Protein AF-F3FXK2-F1 (afdb_monomer_lite)

Sequence (65 aa):
ETKLTVFMVTHDLSEGFNLGTRLLVFDKVRHDPHAPGAYGARITYDIPLNSERRAERAAIDSLLN

Secondary structure (DSSP, 8-state):
----------S-HHHHHHH-SEEEEEEES---SS-TTSS-EEEEEEEE--HHHHHHHHHHHHH--

Radius of gyration: 17.17 Å; chains: 1; bounding box: 38×21×47 Å

Foldseek 3Di:
DDPDDDDDDDPDPVVCQVPHQKDFDWDAPDQDPVCRPPPGTDRPDIGGHDPVVVVVVVVVVVVVD

pLDDT: mean 86.79, std 10.2, range [55.38, 96.44]

Structure (mmCIF, N/CA/C/O backbone):
data_AF-F3FXK2-F1
#
_entry.id   AF-F3FXK2-F1
#
loop_
_atom_site.group_PDB
_atom_site.id
_atom_site.type_symbol
_atom_site.label_atom_id
_atom_site.label_alt_id
_atom_site.label_comp_id
_atom_site.label_asym_id
_atom_site.label_entity_id
_atom_site.label_seq_id
_atom_site.pdbx_PDB_ins_code
_atom_site.Cartn_x
_atom_site.Cartn_y
_atom_site.Cartn_z
_atom_site.occupancy
_atom_site.B_iso_or_equiv
_atom_site.auth_seq_id
_atom_site.auth_comp_id
_atom_site.auth_asym_id
_atom_site.auth_atom_id
_atom_site.pdbx_PDB_model_num
ATOM 1 N N . GLU A 1 1 ? -10.078 11.760 21.314 1.00 59.44 1 GLU A N 1
ATOM 2 C CA . GLU A 1 1 ? -9.104 10.938 20.568 1.00 59.44 1 GLU A CA 1
ATOM 3 C C . GLU A 1 1 ? -8.685 11.656 19.285 1.00 59.44 1 GLU A C 1
ATOM 5 O O . GLU A 1 1 ? -9.529 12.290 18.654 1.00 59.44 1 GLU A O 1
ATOM 10 N N . THR A 1 2 ? -7.398 11.647 18.932 1.00 68.56 2 THR A N 1
ATOM 11 C CA . THR A 1 2 ? -6.868 12.329 17.740 1.00 68.56 2 THR A CA 1
ATOM 12 C C . THR A 1 2 ? -6.993 11.424 16.513 1.00 68.56 2 THR A C 1
ATOM 14 O O . THR A 1 2 ? -6.406 10.349 16.457 1.00 68.56 2 THR A O 1
ATOM 17 N N . LYS A 1 3 ? -7.764 11.858 15.506 1.00 85.50 3 LYS A N 1
ATOM 18 C CA . LYS A 1 3 ? -8.008 11.131 14.242 1.00 85.50 3 LYS A CA 1
ATOM 19 C C . LYS A 1 3 ? -6.784 11.176 13.315 1.00 85.50 3 LYS A C 1
ATOM 21 O O . LYS A 1 3 ? -6.809 11.816 12.266 1.00 85.50 3 LYS A O 1
ATOM 26 N N . LEU A 1 4 ? -5.694 10.541 13.732 1.00 89.75 4 LEU A N 1
ATOM 27 C CA . LEU A 1 4 ? -4.431 10.500 12.998 1.00 89.75 4 LEU A CA 1
ATOM 28 C C . LEU A 1 4 ? -4.439 9.394 11.938 1.00 89.75 4 LEU A C 1
ATOM 30 O O . LEU A 1 4 ? -4.885 8.277 12.180 1.00 89.75 4 LEU A O 1
ATOM 34 N N . THR A 1 5 ? -3.903 9.714 10.761 1.00 89.50 5 THR A N 1
ATOM 35 C CA . THR A 1 5 ? -3.566 8.743 9.714 1.00 89.50 5 THR A CA 1
ATOM 36 C C . THR A 1 5 ? -2.064 8.799 9.496 1.00 89.50 5 THR A C 1
ATOM 38 O O . THR A 1 5 ? -1.516 9.878 9.284 1.00 89.50 5 THR A O 1
ATOM 41 N N . VAL A 1 6 ? -1.403 7.646 9.564 1.00 91.25 6 VAL A N 1
ATOM 42 C CA . VAL A 1 6 ? 0.048 7.533 9.395 1.00 91.25 6 VAL A CA 1
ATOM 43 C C . VAL A 1 6 ? 0.336 6.869 8.058 1.00 91.25 6 VAL A C 1
ATOM 45 O O . VAL A 1 6 ? -0.213 5.810 7.758 1.00 91.25 6 VAL A O 1
ATOM 48 N N . PHE A 1 7 ? 1.213 7.489 7.273 1.00 94.62 7 PHE A N 1
ATOM 49 C CA . PHE A 1 7 ? 1.807 6.877 6.091 1.00 94.62 7 PHE A CA 1
ATOM 50 C C . PHE A 1 7 ? 3.222 6.438 6.443 1.00 94.62 7 PHE A C 1
ATOM 52 O O . PHE A 1 7 ? 4.049 7.255 6.841 1.00 94.62 7 PHE A O 1
ATOM 59 N N . MET A 1 8 ? 3.481 5.144 6.302 1.00 95.50 8 MET A N 1
ATOM 60 C CA . MET A 1 8 ? 4.788 4.542 6.520 1.00 95.50 8 MET A CA 1
ATOM 61 C C . MET A 1 8 ? 5.310 4.015 5.189 1.00 95.50 8 MET A C 1
ATOM 63 O O . MET A 1 8 ? 4.561 3.417 4.418 1.00 95.50 8 MET A O 1
ATOM 67 N N . VAL A 1 9 ? 6.593 4.248 4.930 1.00 96.12 9 VAL A N 1
ATOM 68 C CA . VAL A 1 9 ? 7.293 3.745 3.750 1.00 96.12 9 VAL A CA 1
ATOM 69 C C . VAL A 1 9 ? 8.382 2.811 4.247 1.00 96.12 9 VAL A C 1
ATOM 71 O O . VAL A 1 9 ? 9.252 3.232 5.003 1.00 96.12 9 VAL A O 1
ATOM 74 N N . THR A 1 10 ? 8.314 1.550 3.836 1.00 95.38 10 THR A N 1
ATOM 75 C CA . THR A 1 10 ? 9.302 0.531 4.189 1.00 95.38 10 THR A CA 1
ATOM 76 C C . THR A 1 10 ? 9.606 -0.335 2.974 1.00 95.38 10 THR A C 1
ATOM 78 O O . THR A 1 10 ? 8.772 -0.494 2.080 1.00 95.38 10 THR A O 1
ATOM 81 N N . HIS A 1 11 ? 10.820 -0.876 2.942 1.00 95.81 11 HIS A N 1
ATOM 82 C CA . HIS A 1 11 ? 11.212 -1.911 1.991 1.00 95.81 11 HIS A CA 1
ATOM 83 C C . HIS A 1 11 ? 10.985 -3.329 2.548 1.00 95.81 11 HIS A C 1
ATOM 85 O O . HIS A 1 11 ? 11.147 -4.293 1.804 1.00 95.81 11 HIS A O 1
ATOM 91 N N . ASP A 1 12 ? 10.596 -3.472 3.821 1.00 94.44 12 ASP A N 1
ATOM 92 C CA . ASP A 1 12 ? 10.278 -4.761 4.439 1.00 94.44 12 ASP A CA 1
ATOM 93 C C . ASP A 1 12 ? 8.771 -5.049 4.359 1.00 94.44 12 ASP A C 1
ATOM 95 O O . ASP A 1 12 ? 7.937 -4.378 4.973 1.00 94.44 12 ASP A O 1
ATOM 99 N N . LEU A 1 13 ? 8.411 -6.087 3.603 1.00 91.25 13 LEU A N 1
ATOM 100 C CA . LEU A 1 13 ? 7.022 -6.518 3.477 1.00 91.25 13 LEU A CA 1
ATOM 101 C C . LEU A 1 13 ? 6.451 -7.012 4.810 1.00 91.25 13 LEU A C 1
ATOM 103 O O . LEU A 1 13 ? 5.305 -6.696 5.124 1.00 91.25 13 LEU A O 1
ATOM 107 N N . SER A 1 14 ? 7.227 -7.750 5.606 1.00 91.50 14 SER A N 1
ATOM 108 C CA . SER A 1 14 ? 6.756 -8.315 6.877 1.00 91.50 14 SER A CA 1
ATOM 109 C C . SER A 1 14 ? 6.342 -7.209 7.841 1.00 91.50 14 SER A C 1
ATOM 111 O O . SER A 1 14 ? 5.298 -7.300 8.485 1.00 91.50 14 SER A O 1
ATOM 113 N N . GLU A 1 15 ? 7.123 -6.132 7.906 1.00 91.12 15 GLU A N 1
ATOM 114 C CA . GLU A 1 15 ? 6.779 -4.944 8.687 1.00 91.12 15 GLU A CA 1
ATOM 115 C C . GLU A 1 15 ? 5.476 -4.299 8.187 1.00 91.12 15 GLU A C 1
ATOM 117 O O . GLU A 1 15 ? 4.557 -4.055 8.977 1.00 91.12 15 GLU A O 1
ATOM 122 N N . GLY A 1 16 ? 5.357 -4.090 6.870 1.00 91.12 16 GLY A N 1
ATOM 123 C CA . GLY A 1 16 ? 4.170 -3.501 6.247 1.00 91.12 16 GLY A CA 1
ATOM 124 C C . GLY A 1 16 ? 2.886 -4.299 6.499 1.00 91.12 16 GLY A C 1
ATOM 125 O O . GLY A 1 16 ? 1.842 -3.706 6.780 1.00 91.12 16 GLY A O 1
ATOM 126 N N . PHE A 1 17 ? 2.959 -5.633 6.459 1.00 89.62 17 PHE A N 1
ATOM 127 C CA . PHE A 1 17 ? 1.823 -6.511 6.755 1.00 89.62 17 PHE A CA 1
ATOM 128 C C . PHE A 1 17 ? 1.455 -6.535 8.245 1.00 89.62 17 PHE A C 1
ATOM 130 O O . PHE A 1 17 ? 0.270 -6.603 8.572 1.00 89.62 17 PHE A O 1
ATOM 137 N N . ASN A 1 18 ? 2.436 -6.453 9.148 1.00 88.19 18 ASN A N 1
ATOM 138 C CA . ASN A 1 18 ? 2.195 -6.515 10.592 1.00 88.19 18 ASN A CA 1
ATOM 139 C C . ASN A 1 18 ? 1.613 -5.216 11.167 1.00 88.19 18 ASN A C 1
ATOM 141 O O . ASN A 1 18 ? 0.750 -5.259 12.043 1.00 88.19 18 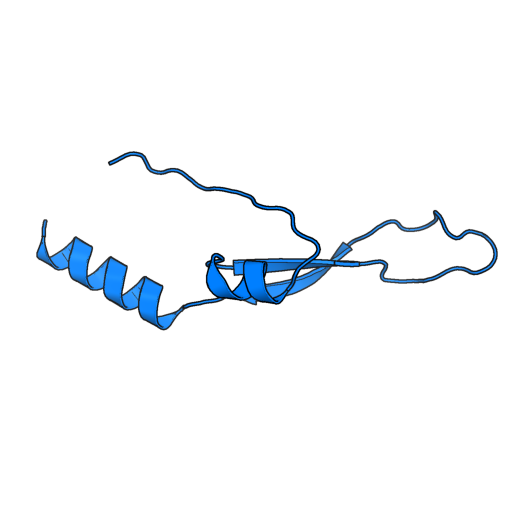ASN A O 1
ATOM 145 N N . LEU A 1 19 ? 2.090 -4.059 10.700 1.00 89.19 19 LEU A N 1
ATOM 146 C CA . LEU A 1 19 ? 1.718 -2.752 11.256 1.00 89.19 19 LEU A CA 1
ATOM 147 C C . LEU A 1 19 ? 0.631 -2.035 10.444 1.00 89.19 19 LEU A C 1
ATOM 149 O O . LEU A 1 19 ? -0.058 -1.151 10.959 1.00 89.19 19 LEU A O 1
ATOM 153 N N . GLY A 1 20 ? 0.485 -2.384 9.166 1.00 89.50 20 GLY A N 1
ATOM 154 C CA . GLY A 1 20 ? -0.423 -1.719 8.245 1.00 89.50 20 GLY A CA 1
ATOM 155 C C . GLY A 1 20 ? -1.897 -2.083 8.442 1.00 89.50 20 GLY A C 1
ATOM 156 O O . GLY A 1 20 ? -2.276 -3.172 8.871 1.00 89.50 20 GLY A O 1
ATOM 157 N N . THR A 1 21 ? -2.766 -1.154 8.043 1.00 91.50 21 THR A N 1
ATOM 158 C CA . THR A 1 21 ? -4.204 -1.418 7.816 1.00 91.50 21 THR A CA 1
ATOM 159 C C . THR A 1 21 ? -4.557 -1.462 6.327 1.00 91.50 21 THR A C 1
ATOM 161 O O . THR A 1 21 ? -5.644 -1.879 5.942 1.00 91.50 21 THR A O 1
ATOM 164 N N . ARG A 1 22 ? -3.628 -1.037 5.472 1.00 92.81 22 ARG A N 1
ATOM 165 C CA . ARG A 1 22 ? -3.691 -1.093 4.015 1.00 92.81 22 ARG A CA 1
ATOM 166 C C . ARG A 1 22 ? -2.265 -0.998 3.498 1.00 92.81 22 ARG A C 1
ATOM 168 O O . ARG A 1 22 ? -1.475 -0.239 4.057 1.00 92.81 22 ARG A O 1
ATOM 175 N N . LEU A 1 23 ? -1.954 -1.740 2.446 1.00 94.94 23 LEU A N 1
ATOM 176 C CA . LEU A 1 23 ? -0.636 -1.760 1.834 1.00 94.94 23 LEU A CA 1
ATOM 177 C C . LEU A 1 23 ? -0.750 -1.322 0.372 1.00 94.94 23 LEU A C 1
ATOM 179 O O . LEU A 1 23 ? -1.540 -1.875 -0.392 1.00 94.94 23 LEU A O 1
ATOM 183 N N . LEU A 1 24 ? 0.021 -0.299 0.004 1.00 96.44 24 LEU A N 1
ATOM 184 C CA . LEU A 1 24 ? 0.136 0.192 -1.367 1.00 96.44 24 LEU A CA 1
ATOM 185 C C . LEU A 1 24 ? 1.534 -0.154 -1.876 1.00 96.44 24 LEU A C 1
ATOM 187 O O . LEU A 1 24 ? 2.523 0.313 -1.311 1.00 96.44 24 LEU A O 1
ATOM 191 N N . VAL A 1 25 ? 1.620 -0.958 -2.934 1.00 95.56 25 VAL A N 1
ATOM 192 C CA . VAL A 1 25 ? 2.902 -1.305 -3.562 1.00 95.56 25 VAL A CA 1
ATOM 193 C C . VAL A 1 25 ? 3.140 -0.374 -4.735 1.00 95.56 25 VAL A C 1
ATOM 195 O O . VAL A 1 25 ? 2.312 -0.298 -5.643 1.00 95.56 25 VAL A O 1
ATOM 198 N N . PHE A 1 26 ? 4.280 0.310 -4.721 1.00 95.31 26 PHE A N 1
ATOM 199 C CA . PHE A 1 26 ? 4.736 1.143 -5.824 1.00 95.31 26 PHE A CA 1
ATOM 200 C C . PHE A 1 26 ? 5.847 0.426 -6.579 1.00 95.31 26 PHE A C 1
ATOM 202 O O . PHE A 1 26 ? 6.880 0.110 -5.996 1.00 95.31 26 PHE A O 1
ATOM 209 N N . ASP A 1 27 ? 5.649 0.212 -7.876 1.00 93.81 27 ASP A N 1
ATOM 210 C CA . ASP A 1 27 ? 6.656 -0.400 -8.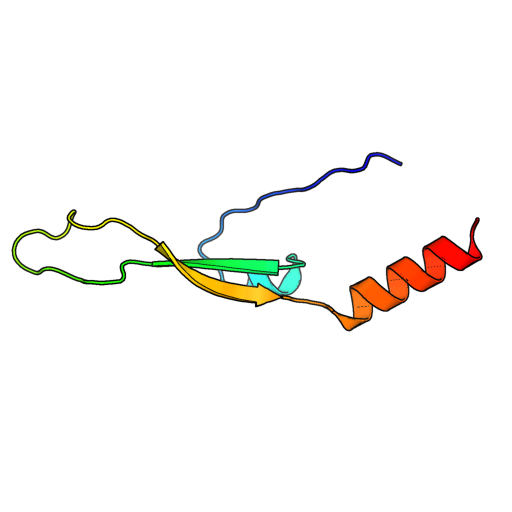741 1.00 93.81 27 ASP A CA 1
ATOM 211 C C . ASP A 1 27 ? 6.582 0.164 -10.166 1.00 93.81 27 ASP A C 1
ATOM 213 O O . ASP A 1 27 ? 5.621 0.841 -10.550 1.00 93.81 27 ASP A O 1
ATOM 217 N N . LYS A 1 28 ? 7.614 -0.088 -10.968 1.00 93.44 28 LYS A N 1
ATOM 218 C CA . LYS A 1 28 ? 7.620 0.246 -12.387 1.00 93.44 28 LYS A CA 1
ATOM 219 C C . LYS A 1 28 ? 6.690 -0.695 -13.137 1.00 93.44 28 LYS A C 1
ATOM 221 O O . LYS A 1 28 ? 6.876 -1.902 -13.157 1.00 93.44 28 LYS A O 1
ATOM 226 N N . VAL A 1 29 ? 5.740 -0.120 -13.870 1.00 90.00 29 VAL A N 1
ATOM 227 C CA . VAL A 1 29 ? 4.899 -0.900 -14.798 1.00 90.00 29 VAL A CA 1
ATOM 228 C C . VAL A 1 29 ? 5.670 -1.405 -16.018 1.00 90.00 29 VAL A C 1
ATOM 230 O O . VAL A 1 29 ? 5.211 -2.306 -16.712 1.00 90.00 29 VAL A O 1
ATOM 233 N N . ARG A 1 30 ? 6.828 -0.803 -16.308 1.00 90.81 30 ARG A N 1
ATOM 234 C CA . ARG A 1 30 ? 7.703 -1.166 -17.421 1.00 90.81 30 ARG A CA 1
ATOM 235 C C . ARG A 1 30 ? 9.159 -0.940 -17.031 1.00 90.81 30 ARG A C 1
ATOM 237 O O . ARG A 1 30 ? 9.522 0.156 -16.610 1.00 90.81 30 ARG A O 1
ATOM 244 N N . HIS A 1 31 ? 9.996 -1.946 -17.269 1.00 90.56 31 HIS A N 1
ATOM 245 C CA . HIS A 1 31 ? 11.449 -1.819 -17.206 1.00 90.56 31 HIS A CA 1
ATOM 246 C C . HIS A 1 31 ? 11.994 -1.628 -18.621 1.00 90.56 31 HIS A C 1
ATOM 248 O O . HIS A 1 31 ?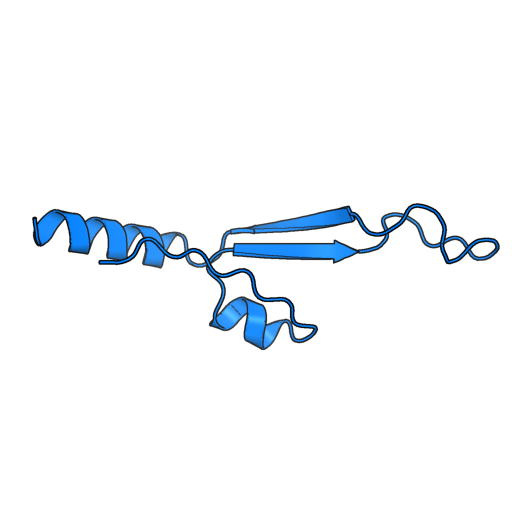 11.911 -2.532 -19.449 1.00 90.56 31 HIS A O 1
ATOM 254 N N . ASP A 1 32 ? 12.506 -0.433 -18.912 1.00 91.31 32 ASP A N 1
ATOM 255 C CA . ASP A 1 32 ? 13.118 -0.121 -20.201 1.00 91.31 32 ASP A CA 1
ATOM 256 C C . ASP A 1 32 ? 14.652 -0.259 -20.111 1.00 91.31 32 ASP A C 1
ATOM 258 O O . ASP A 1 32 ? 15.262 0.438 -19.294 1.00 91.31 32 ASP A O 1
ATOM 262 N N . PRO A 1 33 ? 15.293 -1.133 -20.913 1.00 93.69 33 PRO A N 1
ATOM 263 C CA . PRO A 1 33 ? 16.746 -1.314 -20.885 1.00 93.69 33 PRO A CA 1
ATOM 264 C C . PRO A 1 33 ? 17.535 -0.088 -21.360 1.00 93.69 33 PRO A C 1
ATOM 266 O O . PRO A 1 33 ? 18.672 0.112 -20.942 1.00 93.69 33 PRO A O 1
ATOM 269 N N . HIS A 1 34 ? 16.949 0.719 -22.245 1.00 95.88 34 HIS A N 1
ATOM 270 C CA . HIS A 1 34 ? 17.602 1.871 -22.863 1.00 95.88 34 HIS A CA 1
ATOM 271 C C . HIS A 1 34 ? 17.331 3.165 -22.093 1.00 95.88 34 HIS A C 1
ATOM 273 O O . HIS A 1 34 ? 18.168 4.065 -22.087 1.00 95.88 34 HIS A O 1
ATOM 279 N N . ALA A 1 35 ? 16.190 3.248 -21.405 1.00 93.50 35 ALA A N 1
ATOM 280 C CA . ALA A 1 35 ? 15.829 4.371 -20.548 1.00 93.50 35 ALA A CA 1
ATOM 281 C C . ALA A 1 35 ? 15.320 3.901 -19.169 1.00 93.50 35 ALA A C 1
ATOM 283 O O . ALA A 1 35 ? 14.132 4.045 -18.870 1.00 93.50 35 ALA A O 1
ATOM 284 N N . PRO A 1 36 ? 16.198 3.402 -18.273 1.00 90.38 36 PRO A N 1
ATOM 285 C CA . PRO A 1 36 ? 15.780 2.825 -16.992 1.00 90.38 36 PRO A CA 1
ATOM 286 C C . PRO A 1 36 ? 14.980 3.773 -16.090 1.00 90.38 36 PRO A C 1
ATOM 288 O O . PRO A 1 36 ? 14.217 3.307 -15.249 1.00 90.38 36 PRO A O 1
ATOM 291 N N . GLY A 1 37 ? 15.149 5.092 -16.231 1.00 90.44 37 GLY A N 1
ATOM 292 C CA . GLY A 1 37 ? 14.413 6.110 -15.470 1.00 90.44 37 GLY A CA 1
ATOM 293 C C . GLY A 1 37 ? 13.038 6.482 -16.038 1.00 90.44 37 GLY A C 1
ATOM 294 O O . GLY A 1 37 ? 12.323 7.263 -15.415 1.00 90.44 37 GLY A O 1
ATOM 295 N N . ALA A 1 38 ? 12.659 5.960 -17.207 1.00 92.00 38 ALA A N 1
ATOM 296 C CA . ALA A 1 38 ? 11.399 6.310 -17.850 1.00 92.00 38 ALA A CA 1
ATOM 297 C C . 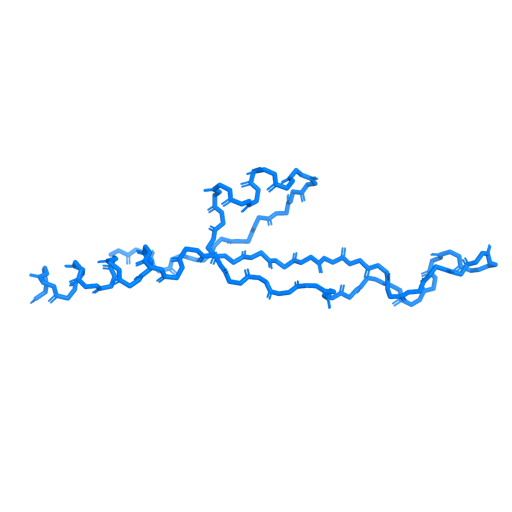ALA A 1 38 ? 10.178 5.730 -17.107 1.00 92.00 38 ALA A C 1
ATOM 299 O O . ALA A 1 38 ? 10.266 4.720 -16.410 1.00 92.00 38 ALA A O 1
ATOM 300 N N . TYR A 1 39 ? 9.024 6.377 -17.294 1.00 89.44 39 TYR A N 1
ATOM 301 C CA . TYR A 1 39 ? 7.681 5.942 -16.866 1.00 89.44 39 TYR A CA 1
ATOM 302 C C . TYR A 1 39 ? 7.392 5.883 -15.354 1.00 89.44 39 TYR A C 1
ATOM 304 O O . TYR A 1 39 ? 6.220 5.810 -14.989 1.00 89.44 39 TYR A O 1
ATOM 312 N N . GLY A 1 40 ? 8.406 6.001 -14.489 1.00 91.62 40 GLY A N 1
ATOM 313 C CA . GLY A 1 40 ? 8.242 6.110 -13.035 1.00 91.62 40 GLY A CA 1
ATOM 314 C C . GLY A 1 40 ? 7.563 4.902 -12.372 1.00 91.62 40 GLY A C 1
ATOM 315 O O . GLY A 1 40 ? 7.249 3.900 -13.014 1.00 91.62 40 GLY A O 1
ATOM 316 N N . ALA A 1 41 ? 7.354 4.995 -11.057 1.00 93.81 41 ALA A N 1
ATOM 317 C CA . ALA A 1 41 ? 6.609 3.993 -10.298 1.00 93.81 41 ALA A CA 1
ATOM 318 C C . ALA A 1 41 ? 5.110 4.329 -10.263 1.00 93.81 41 ALA A C 1
ATOM 320 O O . ALA A 1 41 ? 4.716 5.496 -10.239 1.00 93.81 41 ALA A O 1
ATOM 321 N N . ARG A 1 42 ? 4.268 3.298 -10.234 1.00 95.19 42 ARG A N 1
ATOM 322 C CA . ARG A 1 42 ? 2.811 3.390 -10.084 1.00 95.19 42 ARG A CA 1
ATOM 323 C C . ARG A 1 42 ? 2.361 2.437 -8.987 1.00 95.19 42 ARG A C 1
ATOM 325 O O . ARG A 1 42 ? 3.073 1.488 -8.677 1.00 95.19 42 ARG A O 1
ATOM 332 N N . ILE A 1 43 ? 1.165 2.665 -8.447 1.00 96.19 43 ILE A N 1
ATOM 333 C CA . ILE A 1 43 ? 0.526 1.685 -7.565 1.00 96.19 43 ILE A CA 1
ATOM 334 C C . ILE A 1 43 ? 0.220 0.442 -8.403 1.00 96.19 43 ILE A C 1
ATOM 336 O O . ILE A 1 43 ? -0.632 0.490 -9.291 1.00 96.19 43 ILE A O 1
ATOM 340 N N . THR A 1 44 ? 0.955 -0.636 -8.157 1.00 95.44 44 THR A N 1
ATOM 341 C CA . THR A 1 44 ? 0.769 -1.933 -8.819 1.00 95.44 44 THR A CA 1
ATOM 342 C C . THR A 1 4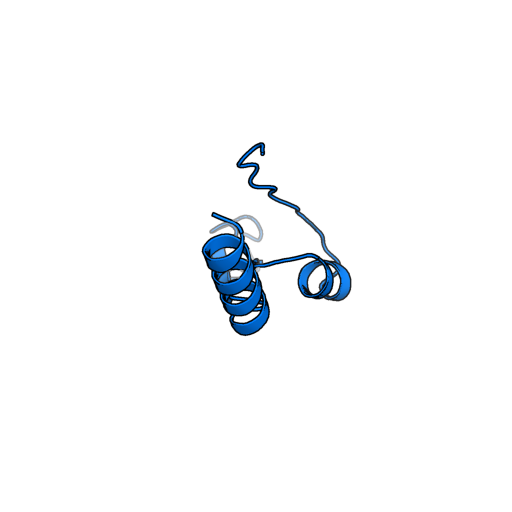4 ? -0.108 -2.859 -7.992 1.00 95.44 44 THR A C 1
ATOM 344 O O . THR A 1 44 ? -0.809 -3.691 -8.562 1.00 95.44 44 THR A O 1
ATOM 347 N N . TYR A 1 45 ? -0.143 -2.655 -6.671 1.00 95.44 45 TYR A N 1
ATOM 348 C CA . TYR A 1 45 ? -1.053 -3.352 -5.771 1.00 95.44 45 TYR A CA 1
ATOM 349 C C . TYR A 1 45 ? -1.646 -2.412 -4.730 1.00 95.44 45 TYR A C 1
ATOM 351 O O . TYR A 1 45 ? -0.960 -1.558 -4.167 1.00 95.44 45 TYR A O 1
ATOM 359 N N . ASP A 1 46 ? -2.923 -2.637 -4.454 1.00 95.19 46 ASP A N 1
ATOM 360 C CA . ASP A 1 46 ? -3.693 -1.981 -3.411 1.00 95.19 46 ASP A CA 1
ATOM 361 C C . ASP A 1 46 ? -4.378 -3.064 -2.576 1.00 95.19 46 ASP A C 1
ATOM 363 O O . ASP A 1 46 ? -5.354 -3.679 -3.007 1.00 95.19 46 ASP A O 1
ATOM 367 N N . ILE A 1 47 ? -3.793 -3.358 -1.417 1.00 93.69 47 ILE A N 1
ATOM 368 C CA . ILE A 1 47 ? -4.150 -4.515 -0.600 1.00 93.69 47 ILE A CA 1
ATOM 369 C C . ILE A 1 47 ? -4.764 -4.004 0.708 1.00 93.69 47 ILE A C 1
ATOM 371 O O . ILE A 1 47 ? -4.040 -3.469 1.557 1.00 93.69 47 ILE A O 1
ATOM 375 N N . PRO A 1 48 ? -6.084 -4.141 0.916 1.00 91.38 48 PRO A N 1
ATOM 376 C CA . PRO A 1 48 ? -6.678 -3.882 2.219 1.00 91.38 48 PRO A CA 1
ATOM 377 C C . PRO A 1 48 ? -6.215 -4.957 3.208 1.00 91.38 48 PRO A C 1
ATOM 379 O O . PRO A 1 48 ? -6.257 -6.148 2.903 1.00 91.38 48 PRO A O 1
ATOM 382 N N . LEU A 1 49 ? -5.777 -4.542 4.397 1.00 86.56 49 LEU A N 1
ATOM 383 C CA . LEU A 1 49 ? -5.370 -5.451 5.465 1.00 86.56 49 LEU A CA 1
ATOM 384 C C . LEU A 1 49 ? -6.368 -5.359 6.617 1.00 86.56 49 LEU A C 1
ATOM 386 O O . LEU A 1 49 ? -6.997 -4.323 6.829 1.00 86.56 49 LEU A O 1
ATOM 390 N N . ASN A 1 50 ? -6.472 -6.426 7.410 1.00 74.69 50 ASN A N 1
ATOM 391 C CA . ASN A 1 50 ? -7.169 -6.381 8.696 1.00 74.69 50 ASN A CA 1
ATOM 392 C C . ASN A 1 50 ? -8.640 -5.914 8.610 1.00 74.69 50 ASN A C 1
ATOM 394 O O . ASN A 1 50 ? -9.122 -5.224 9.509 1.00 74.69 50 ASN A O 1
ATOM 398 N N . SER A 1 51 ? -9.363 -6.304 7.553 1.00 66.31 51 SER A N 1
ATOM 399 C CA . SER A 1 51 ? -10.783 -5.975 7.344 1.00 66.31 51 SER A CA 1
ATOM 400 C C . SER A 1 51 ? -11.648 -6.346 8.555 1.00 66.31 51 SER A C 1
ATOM 402 O O . SER A 1 51 ? -12.461 -5.543 9.007 1.00 66.31 51 SER A O 1
ATOM 404 N N . GLU A 1 52 ? -11.412 -7.532 9.123 1.00 67.31 52 GLU A N 1
ATOM 405 C CA . GLU A 1 52 ? -12.127 -8.047 10.298 1.00 67.31 52 GLU A CA 1
ATOM 406 C C . GLU A 1 52 ? -11.764 -7.276 11.570 1.00 67.31 52 GLU A C 1
ATOM 408 O O . GLU A 1 52 ? -12.646 -6.787 12.265 1.00 67.31 52 GLU A O 1
ATOM 413 N N . ARG A 1 53 ? -10.473 -7.037 11.826 1.00 69.69 53 ARG A N 1
ATOM 414 C CA . ARG A 1 53 ? -10.022 -6.254 12.989 1.00 69.69 53 ARG A CA 1
ATOM 415 C C . ARG A 1 53 ? -10.501 -4.802 12.947 1.00 69.69 53 ARG A C 1
ATOM 417 O O . ARG A 1 53 ? -10.728 -4.194 13.992 1.00 69.69 53 ARG A O 1
ATOM 424 N N . ARG A 1 54 ? -10.670 -4.227 11.752 1.00 68.00 54 ARG A N 1
ATOM 425 C CA . ARG A 1 54 ? -11.266 -2.895 11.573 1.00 68.00 54 ARG A CA 1
ATOM 426 C C . ARG A 1 54 ? -12.760 -2.908 11.903 1.00 68.00 54 ARG A C 1
ATOM 428 O O . ARG A 1 54 ? -13.229 -1.968 12.539 1.00 68.00 54 ARG A O 1
ATOM 435 N N . ALA A 1 55 ? -13.477 -3.963 11.509 1.00 67.19 55 ALA A N 1
ATOM 436 C CA . ALA A 1 55 ? -14.883 -4.159 11.857 1.00 67.19 55 ALA A CA 1
ATOM 437 C C . ALA A 1 55 ? -15.072 -4.382 13.367 1.00 67.19 55 ALA A C 1
ATOM 439 O O . ALA A 1 55 ? -15.930 -3.742 13.966 1.00 67.19 55 ALA A O 1
ATOM 440 N N . GLU A 1 56 ? -14.227 -5.199 14.002 1.00 72.69 56 GLU A N 1
ATOM 441 C CA . GLU A 1 56 ? -14.243 -5.421 15.455 1.00 72.69 56 GLU A CA 1
ATOM 442 C C . GLU A 1 56 ? -13.988 -4.131 16.236 1.00 72.69 56 GLU A C 1
ATOM 444 O O . GLU A 1 56 ? -14.722 -3.821 17.170 1.00 72.69 56 GLU A O 1
ATOM 449 N N . ARG A 1 57 ? -12.988 -3.333 15.837 1.00 73.31 57 ARG A N 1
ATOM 450 C CA . ARG A 1 57 ? -12.731 -2.033 16.475 1.00 73.31 57 ARG A CA 1
ATOM 451 C C . ARG A 1 57 ? -13.896 -1.064 16.311 1.00 73.31 57 ARG A C 1
ATOM 453 O O . ARG A 1 57 ? -14.283 -0.432 17.282 1.00 73.31 57 ARG A O 1
ATOM 460 N N . ALA A 1 58 ? -14.483 -0.990 15.116 1.00 72.94 58 ALA A N 1
ATOM 461 C CA . ALA A 1 58 ? -15.660 -0.157 14.881 1.00 72.94 58 ALA A CA 1
ATOM 462 C C . ALA A 1 58 ? -16.869 -0.608 15.723 1.00 72.94 58 ALA A C 1
ATOM 464 O O . ALA A 1 58 ? -17.615 0.232 16.221 1.00 72.94 58 ALA A O 1
ATOM 465 N N . ALA A 1 59 ? -17.044 -1.920 15.916 1.00 77.56 59 ALA A N 1
ATOM 466 C CA . ALA A 1 59 ? -18.089 -2.468 16.774 1.00 77.56 59 ALA A CA 1
ATOM 467 C C . ALA A 1 59 ? -17.851 -2.129 18.255 1.00 77.56 59 ALA A C 1
ATOM 469 O O . ALA A 1 59 ? -18.779 -1.693 18.931 1.00 77.56 59 ALA A O 1
ATOM 470 N N . ILE A 1 60 ? -16.617 -2.259 18.752 1.00 80.06 60 ILE A N 1
ATOM 471 C CA . ILE A 1 60 ? -16.261 -1.897 20.133 1.00 80.06 60 ILE A CA 1
ATOM 472 C C . ILE A 1 60 ? -16.480 -0.399 20.383 1.00 80.06 60 ILE A C 1
ATOM 474 O O . ILE A 1 60 ? -17.124 -0.045 21.366 1.00 80.06 60 ILE A O 1
ATOM 478 N N . ASP A 1 61 ? -16.035 0.473 19.475 1.00 79.25 61 ASP A N 1
ATOM 479 C CA . ASP A 1 61 ? -16.258 1.922 19.588 1.00 79.25 61 ASP A CA 1
ATOM 480 C C . ASP A 1 61 ? -17.754 2.277 19.612 1.00 79.25 61 ASP A C 1
ATOM 482 O O . ASP A 1 61 ? -18.159 3.211 20.300 1.00 79.25 61 ASP A O 1
ATOM 486 N N . SER A 1 62 ? -18.596 1.522 18.894 1.00 81.38 62 SER A N 1
ATOM 487 C CA . SER A 1 62 ? -20.051 1.727 18.903 1.00 81.38 62 SER A CA 1
ATOM 488 C C . SER A 1 62 ? -20.738 1.292 20.200 1.00 81.38 62 SER A C 1
ATOM 490 O O . SER A 1 62 ? -21.836 1.758 20.478 1.00 81.38 62 SER A O 1
ATOM 492 N N . LEU A 1 63 ? -20.105 0.412 20.984 1.00 83.12 63 LEU A N 1
ATOM 493 C CA . LEU A 1 63 ? -20.614 -0.062 22.276 1.00 83.12 63 LEU A CA 1
ATOM 494 C C . LEU A 1 63 ? -20.170 0.821 23.451 1.00 83.12 63 LEU A C 1
ATOM 496 O O . LEU A 1 63 ? -20.721 0.700 24.543 1.00 83.12 63 LEU A O 1
ATOM 500 N N . LEU A 1 64 ? -19.150 1.658 23.249 1.00 7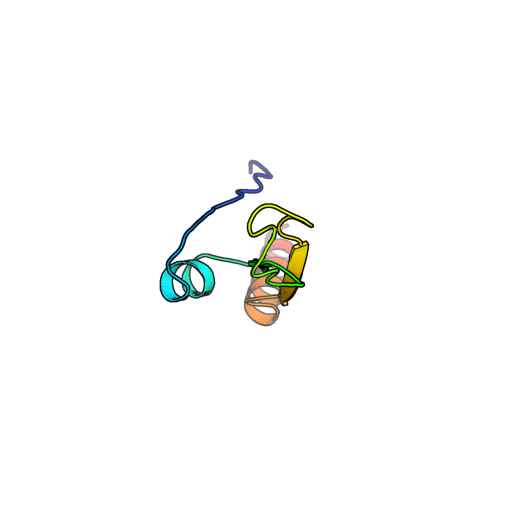8.69 64 LEU A N 1
ATOM 501 C CA . LEU A 1 64 ? -18.572 2.534 24.273 1.00 78.69 64 LEU A CA 1
ATOM 502 C C . LEU A 1 64 ? -19.066 3.992 24.181 1.00 78.69 64 LEU A C 1
ATOM 504 O O . LEU A 1 64 ? -18.680 4.804 25.023 1.00 78.69 64 LEU A O 1
ATOM 508 N N . ASN A 1 65 ? -19.920 4.304 23.197 1.00 55.38 65 ASN A N 1
ATOM 509 C CA . ASN A 1 65 ? -20.659 5.567 23.045 1.00 55.38 65 ASN A CA 1
ATOM 510 C C . ASN A 1 65 ? -22.138 5.388 23.403 1.00 55.38 65 ASN A C 1
ATOM 512 O O . ASN A 1 65 ? -22.751 6.401 23.811 1.00 55.38 65 ASN A O 1
#

Organism: NCBI:txid629262